Protein AF-A0A918DMA2-F1 (afdb_monomer_lite)

Structure (mmCIF, N/CA/C/O backbone):
data_AF-A0A918DMA2-F1
#
_entry.id   AF-A0A918DMA2-F1
#
loop_
_atom_site.group_PDB
_atom_site.id
_atom_site.type_symbol
_atom_site.label_atom_id
_atom_site.label_alt_id
_atom_site.label_comp_id
_atom_site.label_asym_id
_atom_site.label_entity_id
_atom_site.label_seq_id
_atom_site.pdbx_PDB_ins_code
_atom_site.Cartn_x
_atom_site.Cartn_y
_atom_site.Cartn_z
_atom_site.occupancy
_atom_site.B_iso_or_equiv
_atom_site.auth_seq_id
_atom_site.auth_comp_id
_atom_site.auth_asym_id
_atom_site.auth_atom_id
_atom_site.pdbx_PDB_model_num
ATOM 1 N N . MET A 1 1 ? 12.821 6.991 12.298 1.00 41.47 1 MET A N 1
ATOM 2 C CA . MET A 1 1 ? 12.218 5.675 11.992 1.00 41.47 1 MET A CA 1
ATOM 3 C C . MET A 1 1 ? 11.374 5.867 10.745 1.00 41.47 1 MET A C 1
ATOM 5 O O . MET A 1 1 ? 10.421 6.629 10.800 1.00 41.47 1 MET A O 1
ATOM 9 N N . LEU A 1 2 ? 11.780 5.312 9.604 1.00 39.75 2 LEU A N 1
ATOM 10 C CA . LEU A 1 2 ? 11.034 5.455 8.350 1.00 39.75 2 LEU A CA 1
ATOM 11 C C . LEU A 1 2 ? 9.841 4.493 8.401 1.00 39.75 2 LEU A C 1
ATOM 13 O O . LEU A 1 2 ? 9.940 3.340 7.990 1.00 39.75 2 LEU A O 1
ATOM 17 N N . THR A 1 3 ? 8.726 4.931 8.978 1.00 45.31 3 THR A N 1
ATOM 18 C CA . THR A 1 3 ? 7.448 4.239 8.820 1.00 45.31 3 THR A CA 1
ATOM 19 C C . THR A 1 3 ? 7.018 4.459 7.374 1.00 45.31 3 THR A C 1
ATOM 21 O O . THR A 1 3 ? 6.757 5.585 6.963 1.00 45.31 3 THR A O 1
ATOM 24 N N . GLY A 1 4 ? 6.995 3.399 6.563 1.00 49.81 4 GLY A N 1
ATOM 25 C CA . GLY A 1 4 ? 6.573 3.423 5.154 1.00 49.81 4 GLY A CA 1
ATOM 26 C C . GLY A 1 4 ? 5.082 3.730 4.954 1.00 49.81 4 GLY A C 1
ATOM 27 O O . GLY A 1 4 ? 4.428 3.097 4.136 1.00 49.81 4 GLY A O 1
ATOM 28 N N . ALA A 1 5 ? 4.532 4.668 5.725 1.00 50.56 5 ALA A N 1
ATOM 29 C CA . ALA A 1 5 ? 3.152 5.131 5.700 1.00 50.56 5 ALA A CA 1
ATOM 30 C C . ALA A 1 5 ? 3.007 6.483 4.970 1.00 50.56 5 ALA A C 1
ATOM 32 O O . ALA A 1 5 ? 2.021 7.187 5.166 1.00 50.56 5 ALA A O 1
ATOM 33 N N . THR A 1 6 ? 3.980 6.881 4.141 1.00 51.88 6 THR A N 1
ATOM 34 C CA . THR A 1 6 ? 3.935 8.163 3.420 1.00 51.88 6 THR A CA 1
ATOM 35 C C . THR A 1 6 ? 3.367 8.017 2.010 1.00 51.88 6 THR A C 1
ATOM 37 O O . THR A 1 6 ? 4.064 8.009 0.999 1.00 51.88 6 THR A O 1
ATOM 40 N N . SER A 1 7 ? 2.049 7.882 1.943 1.00 49.78 7 SER A N 1
ATOM 41 C CA . SER A 1 7 ? 1.251 8.475 0.870 1.00 49.78 7 SER A CA 1
ATOM 42 C C . SER A 1 7 ? -0.208 8.182 1.150 1.00 49.78 7 SER A C 1
ATOM 44 O O . SER A 1 7 ? -0.639 7.041 1.033 1.00 49.78 7 SER A O 1
ATOM 46 N N . GLY A 1 8 ? -1.007 9.213 1.411 1.00 55.16 8 GLY A N 1
ATOM 47 C CA . GLY A 1 8 ? -2.470 9.127 1.332 1.00 55.16 8 GLY A CA 1
ATOM 48 C C . GLY A 1 8 ? -2.994 8.843 -0.087 1.00 55.16 8 GLY A C 1
ATOM 49 O O . GLY A 1 8 ? -4.141 9.154 -0.380 1.00 55.16 8 GLY A O 1
ATOM 50 N N . LYS A 1 9 ? -2.157 8.310 -0.990 1.00 64.81 9 LYS A N 1
ATOM 51 C CA . LYS A 1 9 ? -2.554 7.862 -2.320 1.00 64.81 9 LYS A CA 1
ATOM 52 C C . LYS A 1 9 ? -3.095 6.445 -2.209 1.00 64.81 9 LYS A C 1
ATOM 54 O O . LYS A 1 9 ? -2.385 5.531 -1.797 1.00 64.81 9 LYS A O 1
ATOM 59 N N . SER A 1 10 ? -4.339 6.276 -2.625 1.00 71.50 10 SER A N 1
ATOM 60 C CA . SER A 1 10 ? -4.897 4.974 -2.960 1.00 71.50 10 SER A CA 1
ATOM 61 C C . SER A 1 10 ? -4.095 4.373 -4.116 1.00 71.50 10 SER A C 1
ATOM 63 O O . SER A 1 10 ? -3.899 5.023 -5.144 1.00 71.50 10 SER A O 1
ATOM 65 N N . TYR A 1 11 ? -3.605 3.145 -3.959 1.00 82.44 11 TYR A N 1
ATOM 66 C CA . TYR A 1 11 ? -2.875 2.445 -5.023 1.00 82.44 11 TYR A CA 1
ATOM 67 C C . TYR A 1 11 ? -3.743 1.365 -5.654 1.00 82.44 11 TYR A C 1
ATOM 69 O O . TYR A 1 11 ? -4.461 0.663 -4.954 1.00 82.44 11 TYR A O 1
ATOM 77 N N . ARG A 1 12 ? -3.656 1.161 -6.970 1.00 82.56 12 ARG A N 1
ATOM 78 C CA . ARG A 1 12 ? -4.469 0.145 -7.655 1.00 82.56 12 ARG A CA 1
ATOM 79 C C . ARG A 1 12 ? -3.771 -1.213 -7.676 1.00 82.56 12 ARG A C 1
ATOM 81 O O . ARG A 1 12 ? -2.624 -1.325 -8.111 1.00 82.56 12 ARG A O 1
ATOM 88 N N . CYS A 1 13 ? -4.476 -2.254 -7.238 1.00 86.62 13 CYS A N 1
ATOM 89 C CA . CYS A 1 13 ? -3.984 -3.625 -7.271 1.00 86.62 13 CYS A CA 1
ATOM 90 C C . CYS A 1 13 ? -4.214 -4.262 -8.653 1.00 86.62 13 CYS A C 1
ATOM 92 O O . CYS A 1 13 ? -5.362 -4.482 -9.021 1.00 86.62 13 CYS A O 1
ATOM 94 N N . PRO A 1 14 ? -3.176 -4.679 -9.395 1.00 82.06 14 PRO A N 1
ATOM 95 C CA . PRO A 1 14 ? -3.339 -5.226 -10.749 1.00 82.06 14 PRO A CA 1
ATOM 96 C C . PRO A 1 14 ? -4.009 -6.611 -10.802 1.00 82.06 14 PRO A C 1
ATOM 98 O O . PRO A 1 14 ? -4.502 -7.009 -11.848 1.00 82.06 14 PRO A O 1
ATOM 101 N N . GLY A 1 15 ? -4.049 -7.364 -9.696 1.00 81.19 15 GLY A N 1
ATOM 102 C CA . GLY A 1 15 ? -4.676 -8.695 -9.658 1.00 81.19 15 GLY A CA 1
ATOM 103 C C . GLY A 1 15 ? -6.182 -8.697 -9.374 1.00 81.19 15 GLY A C 1
ATOM 104 O O . GLY A 1 15 ? -6.808 -9.754 -9.412 1.00 81.19 15 GLY A O 1
ATOM 105 N N . CYS A 1 16 ? -6.757 -7.559 -8.990 1.00 85.06 16 CYS A N 1
ATOM 106 C CA . CYS A 1 16 ? -8.192 -7.430 -8.712 1.00 85.06 16 CYS A CA 1
ATOM 107 C C . CYS A 1 16 ? -8.774 -6.074 -9.106 1.00 85.06 16 CYS A C 1
ATOM 109 O O . CYS A 1 16 ? -9.952 -5.848 -8.872 1.00 85.06 16 CYS A O 1
ATOM 111 N N . ASP A 1 17 ? -7.946 -5.177 -9.636 1.00 83.50 17 ASP A N 1
ATOM 112 C CA . ASP A 1 17 ? -8.302 -3.836 -10.088 1.00 83.50 17 ASP A CA 1
ATOM 113 C C . ASP A 1 17 ? -8.848 -2.889 -8.994 1.00 83.50 17 ASP A C 1
ATOM 115 O O . ASP A 1 17 ? -9.230 -1.758 -9.267 1.00 83.50 17 ASP A O 1
ATOM 119 N N . GLN A 1 18 ? -8.821 -3.326 -7.730 1.00 83.94 18 GLN A N 1
ATOM 120 C CA . GLN A 1 18 ? -9.305 -2.569 -6.572 1.00 83.94 18 GLN A CA 1
ATOM 121 C C . GLN A 1 18 ? -8.237 -1.650 -5.981 1.00 83.94 18 GLN A C 1
ATOM 123 O O . GLN A 1 18 ? -7.038 -1.952 -6.018 1.00 83.94 18 GLN A O 1
ATOM 128 N N . GLU A 1 19 ? -8.701 -0.566 -5.367 1.00 86.44 19 GLU A N 1
ATOM 129 C CA . GLU A 1 19 ? -7.874 0.383 -4.635 1.00 86.44 19 GLU A CA 1
ATOM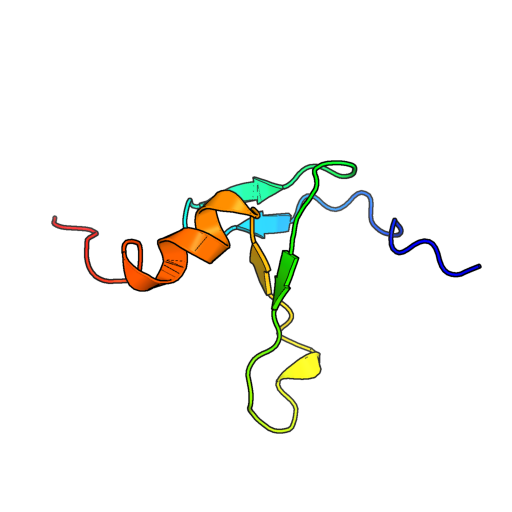 130 C C . GLU A 1 19 ? -7.446 -0.161 -3.265 1.00 86.44 19 GLU A C 1
ATOM 132 O O . GLU A 1 19 ? -8.230 -0.721 -2.503 1.00 86.44 19 GLU A O 1
ATOM 137 N N . ILE A 1 20 ? -6.170 0.028 -2.952 1.00 85.56 20 ILE A N 1
ATOM 138 C CA . ILE A 1 20 ? -5.539 -0.251 -1.670 1.00 85.56 20 ILE A CA 1
ATOM 139 C C . ILE A 1 20 ? -5.534 1.072 -0.907 1.00 85.56 20 ILE A C 1
ATOM 141 O O . ILE A 1 20 ? -4.741 1.965 -1.215 1.00 85.56 20 ILE A O 1
ATOM 145 N N . ALA A 1 21 ? -6.425 1.197 0.074 1.00 80.94 21 ALA A N 1
ATOM 146 C CA . ALA A 1 21 ? -6.486 2.366 0.942 1.00 80.94 21 ALA A CA 1
ATOM 147 C C . ALA A 1 21 ? -5.230 2.487 1.824 1.00 80.94 21 ALA A C 1
ATOM 149 O O . ALA A 1 21 ? -4.618 1.486 2.218 1.00 80.94 21 ALA A O 1
ATOM 150 N N . ALA A 1 22 ? -4.873 3.722 2.181 1.00 72.75 22 ALA A N 1
ATOM 151 C CA . ALA A 1 22 ? -3.812 3.984 3.146 1.00 72.75 22 ALA A CA 1
ATOM 152 C C . ALA A 1 22 ? -4.156 3.327 4.498 1.00 72.75 22 ALA A C 1
ATOM 154 O O . ALA A 1 22 ? -5.251 3.503 5.026 1.00 72.75 22 ALA A O 1
ATOM 155 N N . GLY A 1 23 ? -3.230 2.530 5.038 1.00 75.31 23 GLY A N 1
ATOM 156 C CA . GLY A 1 23 ? -3.445 1.724 6.248 1.00 75.31 23 GLY A CA 1
ATOM 157 C C . GLY A 1 23 ? -3.871 0.273 5.987 1.00 75.31 23 GLY A C 1
ATOM 158 O O . GLY A 1 23 ? -3.756 -0.556 6.891 1.00 75.31 23 GLY A O 1
ATOM 159 N N . GLN A 1 24 ? -4.271 -0.088 4.760 1.00 79.12 24 GLN A N 1
ATOM 160 C CA . GLN A 1 24 ? -4.525 -1.487 4.409 1.00 79.12 24 GLN A CA 1
ATOM 161 C C . GLN A 1 24 ? -3.191 -2.242 4.244 1.00 79.12 24 GLN A C 1
ATOM 163 O O . GLN A 1 24 ? -2.323 -1.803 3.479 1.00 79.12 24 GLN A O 1
ATOM 168 N N . PRO A 1 25 ? -3.005 -3.410 4.890 1.00 81.12 25 PRO A N 1
ATOM 169 C CA . PRO A 1 25 ? -1.797 -4.212 4.726 1.00 81.12 25 PRO A CA 1
ATOM 170 C C . PRO A 1 25 ? -1.662 -4.727 3.287 1.00 81.12 25 PRO A C 1
ATOM 172 O O . PRO A 1 25 ? -2.437 -5.575 2.828 1.00 81.12 25 PRO A O 1
ATOM 175 N N . HIS A 1 26 ? -0.631 -4.254 2.592 1.00 85.94 26 HIS A N 1
ATOM 176 C CA . HIS A 1 26 ? -0.339 -4.581 1.199 1.00 85.94 26 HIS A CA 1
ATOM 177 C C . HIS A 1 26 ? 1.144 -4.911 0.996 1.00 85.94 26 HIS A C 1
ATOM 179 O O . HIS A 1 26 ? 1.963 -4.781 1.903 1.00 85.94 26 HIS A O 1
ATOM 185 N N . LEU A 1 27 ? 1.464 -5.419 -0.189 1.00 86.81 27 LEU A N 1
ATOM 186 C CA . LEU A 1 27 ? 2.803 -5.791 -0.621 1.00 86.81 27 LEU A CA 1
ATOM 187 C C . LEU A 1 27 ? 3.208 -4.896 -1.783 1.00 86.81 27 LEU A C 1
ATOM 189 O O . LEU A 1 27 ? 2.415 -4.660 -2.694 1.00 86.81 27 LEU A O 1
ATOM 193 N N . VAL A 1 28 ? 4.451 -4.441 -1.762 1.00 86.00 28 VAL A N 1
ATOM 194 C CA . VAL A 1 28 ? 5.066 -3.740 -2.886 1.00 86.00 28 VAL A CA 1
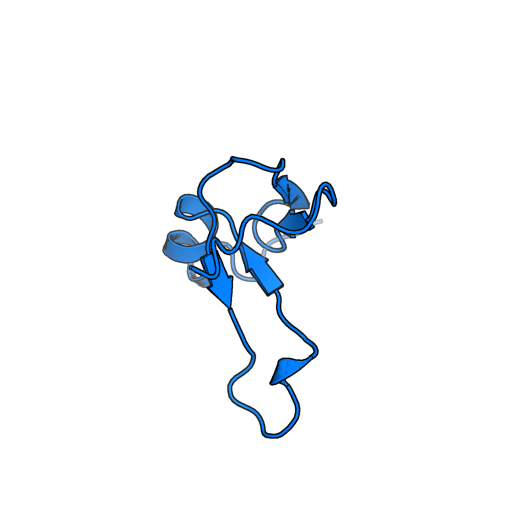ATOM 195 C C . VAL A 1 28 ? 5.949 -4.742 -3.612 1.00 86.00 28 VAL A C 1
ATOM 197 O O . VAL A 1 28 ? 6.712 -5.474 -2.982 1.00 86.00 28 VAL A O 1
ATOM 200 N N . CYS A 1 29 ? 5.793 -4.825 -4.926 1.00 83.81 29 CYS A N 1
ATOM 201 C CA . CYS A 1 29 ? 6.611 -5.669 -5.777 1.00 83.81 29 CYS A CA 1
ATOM 202 C C . CYS A 1 29 ? 7.310 -4.812 -6.826 1.00 83.81 29 CYS A C 1
ATOM 204 O O . CYS A 1 29 ? 6.689 -3.954 -7.457 1.00 83.81 29 CYS A O 1
ATOM 206 N N . TRP A 1 30 ? 8.595 -5.094 -7.010 1.00 82.38 30 TRP A N 1
ATOM 207 C CA . TRP A 1 30 ? 9.433 -4.507 -8.037 1.00 82.38 30 TRP A CA 1
ATOM 208 C C . TRP A 1 30 ? 9.644 -5.529 -9.157 1.00 82.38 30 TRP A C 1
ATOM 210 O O . TRP A 1 30 ? 9.827 -6.719 -8.874 1.00 82.38 30 TRP A O 1
ATOM 220 N N . PRO A 1 31 ? 9.622 -5.095 -10.421 1.00 77.56 31 PRO A N 1
ATOM 221 C CA . PRO A 1 31 ? 10.127 -5.891 -11.521 1.00 77.56 31 PRO A CA 1
ATOM 222 C C . PRO A 1 31 ? 11.594 -6.286 -11.296 1.00 77.56 31 PRO A C 1
ATOM 224 O O . PRO A 1 31 ? 12.396 -5.487 -10.823 1.00 77.56 31 PRO A O 1
ATOM 227 N N . ASN A 1 32 ? 11.967 -7.505 -11.689 1.00 76.31 32 ASN A N 1
ATOM 228 C CA . ASN A 1 32 ? 13.337 -8.022 -11.559 1.00 76.31 32 ASN A CA 1
ATOM 229 C C . ASN A 1 32 ? 14.265 -7.558 -12.708 1.00 76.31 32 ASN A C 1
ATOM 231 O O . ASN A 1 32 ? 15.151 -8.297 -13.126 1.00 76.31 32 ASN A O 1
ATOM 235 N N . TRP A 1 33 ? 14.042 -6.377 -13.285 1.00 77.62 33 TRP A N 1
ATOM 236 C CA . TRP A 1 33 ? 14.897 -5.827 -14.343 1.00 77.62 33 TRP A CA 1
ATOM 237 C C . TRP A 1 33 ? 15.545 -4.521 -13.885 1.00 77.62 33 TRP A C 1
ATOM 239 O O . TRP A 1 33 ? 14.995 -3.792 -13.060 1.00 77.62 33 TRP A O 1
ATOM 249 N N . THR A 1 34 ? 16.748 -4.250 -14.389 1.00 71.75 34 THR A N 1
ATOM 250 C CA . THR A 1 34 ? 17.561 -3.095 -13.993 1.00 71.75 34 THR A CA 1
ATOM 251 C C . THR A 1 34 ? 16.867 -1.792 -14.398 1.00 71.75 34 THR A C 1
ATOM 253 O O . THR A 1 34 ? 16.658 -1.566 -15.584 1.00 71.75 34 THR A O 1
ATOM 256 N N . GLY A 1 35 ? 16.504 -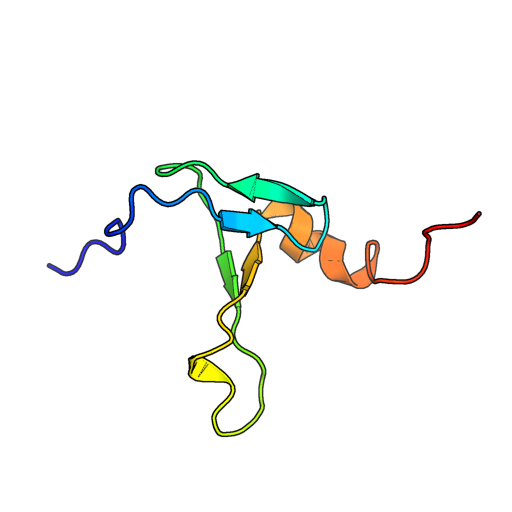0.949 -13.425 1.00 72.88 35 GLY A N 1
ATOM 257 C CA . GLY A 1 35 ? 15.716 0.277 -13.642 1.00 72.88 35 GLY A CA 1
ATOM 258 C C . GLY A 1 35 ? 14.202 0.101 -13.474 1.00 72.88 35 GLY A C 1
ATOM 259 O O . GLY A 1 35 ? 13.452 1.069 -13.534 1.00 72.88 35 GLY A O 1
ATOM 260 N N . GLY A 1 36 ? 13.731 -1.118 -13.195 1.00 65.38 36 GLY A N 1
ATOM 261 C CA . GLY A 1 36 ? 12.329 -1.371 -12.864 1.00 65.38 36 GLY A CA 1
ATOM 262 C C . GLY A 1 36 ? 11.941 -0.903 -11.463 1.00 65.38 36 GLY A C 1
ATOM 263 O O . GLY A 1 36 ? 10.775 -1.004 -11.085 1.00 65.38 36 GLY A O 1
ATOM 264 N N . ASP A 1 37 ? 12.885 -0.394 -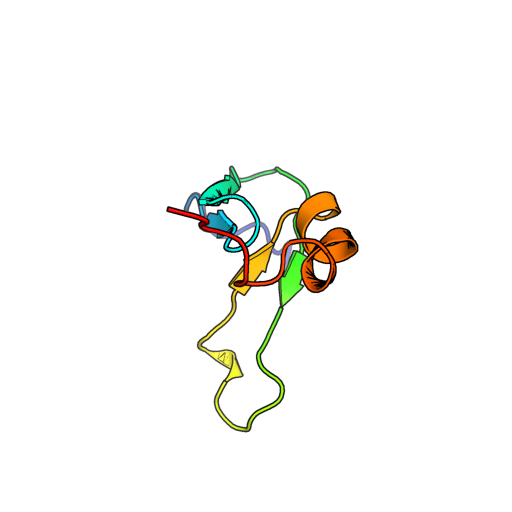10.668 1.00 71.06 37 ASP A N 1
ATOM 265 C CA . ASP A 1 37 ? 12.608 0.002 -9.297 1.00 71.06 37 ASP A CA 1
ATOM 266 C C . ASP A 1 37 ? 11.625 1.173 -9.209 1.00 71.06 37 ASP A C 1
ATOM 268 O O . ASP A 1 37 ? 10.970 1.299 -8.182 1.00 71.06 37 ASP A O 1
ATOM 272 N N . GLU A 1 38 ? 11.477 1.982 -10.257 1.00 72.81 38 GLU A N 1
ATOM 273 C CA . GLU A 1 38 ? 10.475 3.049 -10.335 1.00 72.81 38 GLU A CA 1
ATOM 274 C C . GLU A 1 38 ? 9.070 2.500 -10.636 1.00 72.81 38 GLU A C 1
ATOM 276 O O . GLU A 1 38 ? 8.062 3.062 -10.202 1.00 72.81 38 GLU A O 1
ATOM 281 N N . GLU A 1 39 ? 8.983 1.329 -11.273 1.00 74.00 39 GLU A N 1
ATOM 282 C CA . GLU A 1 39 ? 7.732 0.663 -11.648 1.00 74.00 39 GLU A CA 1
ATOM 283 C C . GLU A 1 39 ? 7.182 -0.224 -10.510 1.00 74.00 39 GLU A C 1
ATOM 285 O O . GLU A 1 39 ? 6.784 -1.381 -10.688 1.00 74.00 39 GLU A O 1
ATOM 290 N N . ARG A 1 40 ? 7.160 0.328 -9.290 1.00 80.25 40 ARG A N 1
ATOM 291 C CA . ARG A 1 40 ? 6.699 -0.354 -8.067 1.00 80.25 40 ARG A CA 1
ATOM 292 C C . ARG A 1 40 ? 5.201 -0.624 -8.146 1.00 80.25 40 ARG A C 1
ATOM 294 O O . ARG A 1 40 ? 4.386 0.302 -8.104 1.00 80.25 40 ARG A O 1
ATOM 301 N N . ARG A 1 41 ? 4.802 -1.895 -8.186 1.00 84.62 41 ARG A N 1
ATOM 302 C CA . ARG A 1 41 ? 3.384 -2.288 -8.197 1.00 84.62 41 ARG A CA 1
ATOM 303 C C . ARG A 1 41 ? 2.919 -2.683 -6.807 1.00 84.62 41 ARG A C 1
ATOM 305 O O . ARG A 1 41 ? 3.578 -3.450 -6.107 1.00 84.62 41 ARG A O 1
ATOM 312 N N . HIS A 1 42 ? 1.740 -2.200 -6.437 1.00 87.19 42 HIS A N 1
ATOM 313 C CA . HIS A 1 42 ? 1.144 -2.440 -5.129 1.00 87.19 42 HIS A CA 1
ATOM 314 C C . HIS A 1 42 ? 0.102 -3.550 -5.240 1.00 87.19 42 HIS A C 1
ATOM 316 O O . HIS A 1 42 ? -0.756 -3.537 -6.121 1.00 87.19 42 HIS A O 1
ATOM 322 N N . TRP A 1 43 ? 0.175 -4.533 -4.351 1.00 87.75 43 TRP A N 1
ATOM 323 C CA . TRP A 1 43 ? -0.692 -5.702 -4.359 1.00 87.75 43 TRP A CA 1
ATOM 324 C C . TRP A 1 43 ? -1.300 -5.940 -2.987 1.00 87.75 43 TRP A C 1
ATOM 326 O O . TRP A 1 43 ? -0.614 -5.914 -1.969 1.00 87.75 43 TRP A O 1
ATOM 336 N N . HIS A 1 44 ? -2.575 -6.313 -2.948 1.00 88.69 44 HIS A N 1
ATOM 337 C CA . HIS A 1 44 ? -3.128 -6.927 -1.748 1.00 88.69 44 HIS A CA 1
ATOM 338 C C . HIS A 1 44 ? -2.378 -8.226 -1.423 1.00 88.69 44 HIS A C 1
ATOM 340 O O . HIS A 1 44 ? -2.057 -9.005 -2.323 1.00 88.69 44 HIS A O 1
ATOM 346 N N . ARG A 1 45 ? -2.180 -8.526 -0.134 1.00 86.00 45 ARG A N 1
ATOM 347 C CA . ARG A 1 45 ? -1.526 -9.774 0.317 1.00 86.00 45 ARG A CA 1
ATOM 348 C C . ARG A 1 45 ? -2.181 -11.029 -0.274 1.00 86.00 45 ARG A C 1
ATOM 350 O O . ARG A 1 45 ? -1.492 -11.958 -0.691 1.00 86.00 45 ARG A O 1
ATOM 357 N N . ALA A 1 46 ? -3.514 -11.055 -0.329 1.00 85.94 46 ALA A N 1
ATOM 358 C CA . ALA A 1 46 ? -4.276 -12.157 -0.914 1.00 85.94 46 ALA A CA 1
ATOM 359 C C . ALA A 1 46 ? -4.126 -12.227 -2.443 1.00 85.94 46 ALA A C 1
ATOM 361 O O . ALA A 1 46 ? -3.886 -13.306 -2.984 1.00 85.94 46 ALA A O 1
ATOM 362 N N . CYS A 1 47 ? -4.204 -11.083 -3.131 1.00 87.50 47 CYS A N 1
ATOM 363 C CA . CYS A 1 47 ? -4.051 -11.019 -4.585 1.00 87.50 47 CYS A CA 1
ATOM 364 C C . CYS A 1 47 ? -2.641 -11.411 -5.026 1.00 87.50 47 CYS A C 1
ATOM 366 O O . CYS A 1 47 ? -2.498 -12.136 -6.000 1.00 87.50 47 CYS A O 1
ATOM 368 N N . TRP A 1 48 ? -1.614 -11.013 -4.275 1.00 86.50 48 TRP A N 1
ATOM 369 C CA . TRP A 1 48 ? -0.231 -11.408 -4.533 1.00 86.50 48 TRP A CA 1
ATOM 370 C C . TRP A 1 48 ? -0.015 -12.918 -4.407 1.00 86.50 48 TRP A C 1
ATOM 372 O O . TRP A 1 48 ? 0.650 -13.517 -5.252 1.00 86.50 48 TRP A O 1
ATOM 382 N N . ARG A 1 49 ? -0.599 -13.549 -3.376 1.00 86.50 49 ARG A N 1
ATOM 383 C CA . ARG A 1 49 ? -0.535 -15.011 -3.201 1.00 86.50 49 ARG A CA 1
ATOM 384 C C . ARG A 1 49 ? -1.246 -15.758 -4.326 1.00 86.50 49 ARG A C 1
ATOM 386 O O . ARG A 1 49 ? -0.759 -16.794 -4.757 1.00 86.50 49 ARG A O 1
ATOM 393 N N . LYS A 1 50 ? -2.357 -15.215 -4.829 1.00 84.06 50 LYS A N 1
ATOM 394 C CA . LYS A 1 50 ? -3.095 -15.772 -5.970 1.00 84.06 50 LYS A CA 1
ATOM 395 C C . LYS A 1 50 ? -2.675 -15.178 -7.318 1.00 84.06 50 LYS A C 1
ATOM 397 O O . LYS A 1 50 ? -3.397 -15.359 -8.285 1.00 84.06 50 LYS A O 1
ATOM 402 N N . ARG A 1 51 ? -1.538 -14.483 -7.434 1.00 80.50 51 ARG A N 1
ATOM 403 C CA . ARG A 1 51 ? -1.181 -13.774 -8.681 1.00 80.50 51 ARG A CA 1
ATOM 404 C C . ARG A 1 51 ? -0.929 -14.698 -9.871 1.00 80.50 51 ARG A C 1
ATOM 406 O O . ARG A 1 51 ? -1.095 -14.274 -11.001 1.00 80.50 51 ARG A O 1
ATOM 413 N N . LEU A 1 52 ? -0.505 -15.934 -9.606 1.00 77.12 52 LEU A N 1
ATOM 414 C CA . LEU A 1 52 ? -0.284 -16.955 -10.633 1.00 77.12 52 LEU A CA 1
ATOM 415 C C . LEU A 1 52 ? -1.611 -17.573 -11.097 1.00 77.12 52 LEU A C 1
ATOM 417 O O . LEU A 1 52 ? -1.786 -17.851 -12.274 1.00 77.12 52 LEU A O 1
ATOM 421 N N . ASP A 1 53 ? -2.562 -17.719 -10.175 1.00 73.69 53 ASP A N 1
ATOM 422 C CA . ASP A 1 53 ? -3.925 -18.200 -10.436 1.00 73.69 53 ASP A CA 1
ATOM 423 C C . ASP A 1 53 ? -4.788 -17.126 -11.127 1.00 73.69 53 ASP A C 1
ATOM 425 O O . ASP A 1 53 ? -5.565 -17.404 -12.037 1.00 73.69 53 ASP A O 1
ATOM 429 N N . ARG A 1 54 ? -4.577 -15.865 -10.737 1.00 63.91 54 ARG A N 1
ATOM 430 C CA . ARG A 1 54 ? -5.214 -14.654 -11.271 1.00 63.91 54 ARG A CA 1
ATOM 431 C C . ARG A 1 54 ? -4.362 -13.934 -12.319 1.00 63.91 54 ARG A C 1
ATOM 433 O O . ARG A 1 54 ? -4.608 -12.759 -12.580 1.00 63.91 54 ARG A O 1
ATOM 440 N N . GLY A 1 55 ? -3.337 -14.593 -12.867 1.00 58.53 55 GLY A N 1
ATOM 441 C CA . GLY A 1 55 ? -2.474 -14.011 -13.899 1.00 58.53 55 GLY A CA 1
ATOM 442 C C . GLY A 1 55 ? -3.303 -13.512 -15.092 1.00 58.53 55 GLY A C 1
ATOM 443 O O . GLY A 1 55 ? -4.436 -13.971 -15.254 1.00 58.53 55 GLY A O 1
ATOM 444 N N . PRO A 1 56 ? -2.784 -12.575 -15.909 1.00 56.62 56 PRO A N 1
ATOM 445 C CA . PRO A 1 56 ? -3.531 -11.861 -16.953 1.00 56.62 56 PRO A CA 1
ATOM 446 C C . PRO A 1 56 ? -3.956 -12.780 -18.114 1.00 56.62 56 PRO A C 1
ATOM 448 O O . PRO A 1 56 ? -3.447 -12.695 -19.223 1.00 56.62 56 PRO A O 1
ATOM 451 N N . GLY A 1 57 ? -4.887 -13.692 -17.851 1.00 53.34 57 GLY A N 1
ATOM 452 C CA . GLY A 1 57 ? -5.291 -14.747 -18.775 1.00 53.34 57 GLY A CA 1
ATOM 453 C C . GLY A 1 57 ? -6.747 -15.169 -18.630 1.00 53.34 57 GLY A C 1
ATOM 454 O O . GLY A 1 57 ? -7.094 -16.273 -19.044 1.00 53.34 57 GLY A O 1
ATOM 455 N N . ARG A 1 58 ? -7.612 -14.359 -17.999 1.00 52.81 58 ARG A N 1
ATOM 456 C CA . ARG A 1 58 ? -9.063 -14.613 -18.029 1.00 52.81 58 ARG A CA 1
ATOM 457 C C . ARG A 1 58 ? -9.920 -13.351 -17.861 1.00 52.81 58 ARG A C 1
ATOM 459 O O . ARG A 1 58 ? -10.811 -13.300 -17.024 1.00 52.81 58 ARG A O 1
ATOM 466 N N . SER A 1 59 ? -9.703 -12.348 -18.711 1.00 46.59 59 SER A N 1
ATOM 467 C CA . SER A 1 59 ? -10.868 -11.645 -19.264 1.00 46.59 59 SER A CA 1
ATOM 468 C C . SER A 1 59 ? -11.320 -12.489 -20.447 1.00 46.59 59 SER A C 1
ATOM 470 O 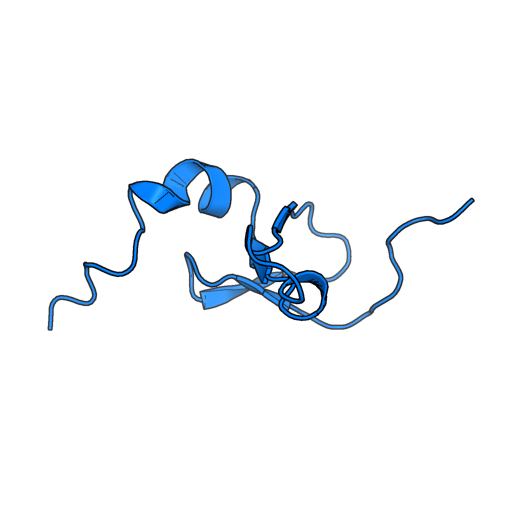O . SER A 1 59 ? -10.784 -12.365 -21.543 1.00 46.59 59 SER A O 1
ATOM 472 N N . ARG A 1 60 ? -12.194 -13.460 -20.174 1.00 51.69 60 ARG A N 1
ATOM 473 C CA . ARG A 1 60 ? -12.831 -14.288 -21.196 1.00 51.69 60 ARG A CA 1
ATOM 474 C C . ARG A 1 60 ? -14.122 -13.576 -21.591 1.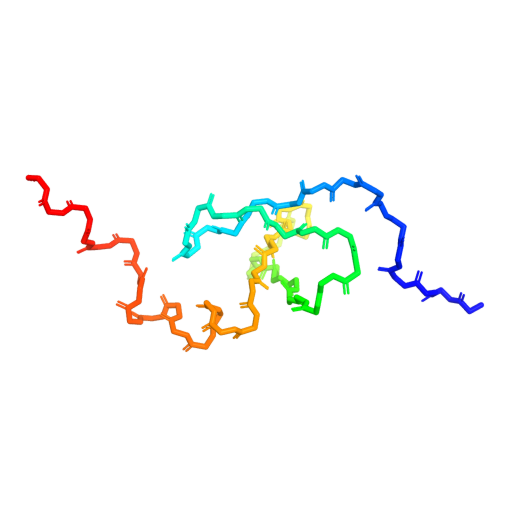00 51.69 60 ARG A C 1
ATOM 476 O O . ARG A 1 60 ? -15.185 -13.919 -21.082 1.00 51.69 60 ARG A O 1
ATOM 483 N N . TYR A 1 61 ? -13.965 -12.526 -22.391 1.00 43.88 61 TYR A N 1
ATOM 484 C CA . TYR A 1 61 ? -14.980 -12.150 -23.369 1.00 43.88 61 TYR A CA 1
ATOM 485 C C . TYR A 1 61 ? -14.659 -12.895 -24.659 1.00 43.88 61 TYR A C 1
ATOM 487 O O . TYR A 1 61 ? -13.449 -12.999 -24.969 1.00 43.88 61 TYR A O 1
#

Sequence (61 aa):
MLTGATSGKSYRCPGCDQEIAAGQPHLVCWPNWTGGDEERRHWHRACWRKRLDRGPGRSRY

InterPro domains:
  IPR059804 Rv1322/Mb1356/MT1363.1-like [PF27609] (3-49)

Secondary structure (DSSP, 8-state):
---S------EE-TTT--EE-TTS-EEEE--SSTTGGGS-EEEEHHHHHTTTTTSS-----

Foldseek 3Di:
DPPVQPDQDFAAAPLPRDTDGRPQDWDWDFDPDDPSNVVIHIHRPVSVVCCVVSPPDDPPD

pLDDT: mean 72.73, std 14.51, range [39.75, 88.69]

Organism: NCBI:txid2045107

Radius of gyration: 12.97 Å; chains: 1; bounding box: 32×27×35 Å